Protein AF-A0AA41RRR8-F1 (afdb_monomer)

pLDDT: mean 90.65, std 12.41, range [48.31, 98.75]

Radius of gyration: 61.93 Å; Cα contacts (8 Å, |Δi|>4): 47; chains: 1; bounding box: 97×47×168 Å

Organism: Papaver nudicaule (NCBI:txid74823)

InterPro domains:
  IPR045177 Factor of DNA methylation 1-5/IDN2 [PTHR21596] (39-140)

Structure (mmCIF, N/CA/C/O backbone):
data_AF-A0AA41RRR8-F1
#
_entry.id   AF-A0AA41RRR8-F1
#
loop_
_atom_site.group_PDB
_atom_site.id
_atom_site.type_symbol
_atom_site.label_atom_id
_atom_site.label_alt_id
_atom_site.label_comp_id
_atom_site.label_asym_id
_atom_site.label_entity_id
_atom_site.label_seq_id
_atom_site.pdbx_PDB_ins_code
_atom_site.Cartn_x
_atom_site.Cartn_y
_atom_site.Cartn_z
_atom_site.occupancy
_atom_site.B_iso_or_equiv
_atom_site.auth_seq_id
_atom_site.auth_comp_id
_atom_site.auth_asym_id
_atom_site.auth_atom_id
_atom_site.pdbx_PDB_model_num
ATOM 1 N N . MET A 1 1 ? -32.111 -6.844 98.465 1.00 66.19 1 MET A N 1
ATOM 2 C CA . MET A 1 1 ? -31.564 -5.619 97.834 1.00 66.19 1 MET A CA 1
ATOM 3 C C . MET A 1 1 ? -31.043 -5.917 96.422 1.00 66.19 1 MET A C 1
ATOM 5 O O . MET A 1 1 ? -31.222 -5.082 95.552 1.00 66.19 1 MET A O 1
ATOM 9 N N . GLU A 1 2 ? -30.523 -7.124 96.169 1.00 78.19 2 GLU A N 1
ATOM 10 C CA . GLU A 1 2 ? -29.946 -7.574 94.884 1.00 78.19 2 GLU A CA 1
ATOM 11 C C . GLU A 1 2 ? -30.918 -7.593 93.687 1.00 78.19 2 GLU A C 1
ATOM 13 O O . GLU A 1 2 ? -30.614 -6.988 92.664 1.00 78.19 2 GLU A O 1
ATOM 18 N N . LEU A 1 3 ? -32.127 -8.157 93.831 1.00 88.62 3 LEU A N 1
ATOM 19 C CA . LEU A 1 3 ? -33.133 -8.220 92.746 1.00 88.62 3 LEU A CA 1
ATOM 20 C C . LEU A 1 3 ? -33.510 -6.847 92.160 1.00 88.62 3 LEU A C 1
ATOM 22 O O . LEU A 1 3 ? -33.864 -6.725 90.989 1.00 88.62 3 LEU A O 1
ATOM 26 N N . ARG A 1 4 ? -33.453 -5.791 92.983 1.00 88.50 4 ARG A N 1
ATOM 27 C CA . ARG A 1 4 ? -33.772 -4.427 92.543 1.00 88.50 4 ARG A CA 1
ATOM 28 C C . ARG A 1 4 ? -32.679 -3.865 91.632 1.00 88.50 4 ARG A C 1
ATOM 30 O O . ARG A 1 4 ? -32.995 -3.147 90.691 1.00 88.50 4 ARG A O 1
ATOM 37 N N . SER A 1 5 ? -31.422 -4.210 91.901 1.00 91.88 5 SER A N 1
ATOM 38 C CA . SER A 1 5 ? -30.272 -3.810 91.088 1.00 91.88 5 SER A CA 1
ATOM 39 C C . SER A 1 5 ? -30.239 -4.550 89.749 1.00 91.88 5 SER A C 1
ATOM 41 O O . SER A 1 5 ? -30.013 -3.918 88.722 1.00 91.88 5 SER A O 1
ATOM 43 N N . GLU A 1 6 ? -30.537 -5.854 89.738 1.00 94.56 6 GLU A N 1
ATOM 44 C CA . GLU A 1 6 ? -30.687 -6.639 88.500 1.00 94.56 6 GLU A CA 1
ATOM 45 C C . GLU A 1 6 ? -31.792 -6.089 87.595 1.00 94.56 6 GLU A C 1
ATOM 47 O O . GLU A 1 6 ? -31.600 -5.954 86.388 1.00 94.56 6 GLU A O 1
ATOM 52 N N . PHE A 1 7 ? -32.940 -5.714 88.168 1.00 94.38 7 PHE A N 1
ATOM 53 C CA . PHE A 1 7 ? -34.037 -5.136 87.394 1.00 94.38 7 PHE A CA 1
ATOM 54 C C . PHE A 1 7 ? -33.654 -3.805 86.726 1.00 94.38 7 PHE A C 1
ATOM 56 O O . PHE A 1 7 ? -33.967 -3.590 85.553 1.00 94.38 7 PHE A O 1
ATOM 63 N N . GLU A 1 8 ? -32.958 -2.913 87.439 1.00 94.31 8 GLU A N 1
ATOM 64 C CA . GLU A 1 8 ? -32.472 -1.657 86.850 1.00 94.31 8 GLU A CA 1
ATOM 65 C C . GLU A 1 8 ? -31.383 -1.898 85.794 1.00 94.31 8 GLU A C 1
ATOM 67 O O . GLU A 1 8 ? -31.385 -1.229 84.760 1.00 94.31 8 GLU A O 1
ATOM 72 N N . PHE A 1 9 ? -30.504 -2.886 85.993 1.00 95.62 9 PHE A N 1
ATOM 73 C CA . PHE A 1 9 ? -29.520 -3.290 84.985 1.00 95.62 9 PHE A CA 1
ATOM 74 C C . PHE A 1 9 ? -30.196 -3.773 83.693 1.00 95.62 9 PHE A C 1
ATOM 76 O O . PHE A 1 9 ? -29.917 -3.241 82.618 1.00 95.62 9 PHE A O 1
ATOM 83 N N . LEU A 1 10 ? -31.156 -4.698 83.795 1.00 95.62 10 LEU A N 1
ATOM 84 C CA . LEU A 1 10 ? -31.920 -5.210 82.648 1.00 95.62 10 LEU A CA 1
ATOM 85 C C . LEU A 1 10 ? -32.681 -4.098 81.914 1.00 95.62 10 LEU A C 1
ATOM 87 O O . LEU A 1 10 ? -32.829 -4.122 80.691 1.00 95.62 10 LEU A O 1
ATOM 91 N N . LYS A 1 11 ? -33.171 -3.094 82.645 1.00 96.06 11 LYS A N 1
ATOM 92 C CA . LYS A 1 11 ? -33.833 -1.928 82.055 1.00 96.06 11 LYS A CA 1
ATOM 93 C C . LYS A 1 11 ? -32.862 -1.079 81.230 1.00 96.06 11 LYS A C 1
ATOM 95 O O . LYS A 1 11 ? -33.241 -0.643 80.144 1.00 96.06 11 LYS A O 1
ATOM 100 N N . GLN A 1 12 ? -31.637 -0.867 81.712 1.00 96.38 12 GLN A N 1
ATOM 101 C CA . GLN A 1 12 ? -30.591 -0.166 80.958 1.00 96.38 12 GLN A CA 1
ATOM 102 C C . GLN A 1 12 ? -30.160 -0.958 79.722 1.00 96.38 12 GLN A C 1
ATOM 104 O O . GLN A 1 12 ? -30.107 -0.402 78.627 1.00 96.38 12 GLN A O 1
ATOM 109 N N . GLU A 1 13 ? -29.947 -2.267 79.863 1.00 96.94 13 GLU A N 1
ATOM 110 C CA . GLU A 1 13 ? -29.615 -3.152 78.742 1.00 96.94 13 GLU A CA 1
ATOM 111 C C . GLU A 1 13 ? -30.705 -3.125 77.661 1.00 96.94 13 GLU A C 1
ATOM 113 O O . GLU A 1 13 ? -30.415 -2.963 76.476 1.00 96.94 13 GLU A O 1
ATOM 118 N N . LYS A 1 14 ? -31.983 -3.177 78.057 1.00 96.75 14 LYS A N 1
ATOM 119 C CA . LYS A 1 14 ? -33.116 -3.056 77.130 1.00 96.75 14 LYS A CA 1
ATOM 120 C C . LYS A 1 14 ? -33.115 -1.727 76.369 1.00 96.75 14 LYS A C 1
ATOM 122 O O . LYS A 1 14 ? -33.456 -1.709 75.185 1.00 96.75 14 LYS A O 1
ATOM 127 N N . ILE A 1 15 ? -32.770 -0.620 77.031 1.00 97.12 15 ILE A N 1
ATOM 128 C CA . ILE A 1 15 ? -32.654 0.697 76.385 1.00 97.12 15 ILE A CA 1
ATOM 129 C C . ILE A 1 15 ? -31.506 0.679 75.368 1.00 97.12 15 ILE A C 1
ATOM 131 O O . ILE A 1 15 ? -31.713 1.090 74.225 1.00 97.12 15 ILE A O 1
ATOM 135 N N . GLN A 1 16 ? -30.344 0.142 75.748 1.00 97.38 16 GLN A N 1
ATOM 136 C CA . GLN A 1 16 ? -29.171 0.050 74.877 1.00 97.38 16 GLN A CA 1
ATOM 137 C C . GLN A 1 16 ? -29.447 -0.803 73.630 1.00 97.38 16 GLN A C 1
ATOM 139 O O . GLN A 1 16 ? -29.246 -0.338 72.509 1.00 97.38 16 GLN A O 1
ATOM 144 N N . LEU A 1 17 ? -30.015 -2.000 73.802 1.00 97.50 17 LEU A N 1
ATOM 145 C CA . LEU A 1 17 ? -30.427 -2.863 72.690 1.00 97.50 17 LEU A CA 1
ATOM 146 C C . LEU A 1 17 ? -31.444 -2.164 71.774 1.00 97.50 17 LEU A C 1
ATOM 148 O O . LEU A 1 17 ? -31.395 -2.307 70.552 1.00 97.50 17 LEU A O 1
ATOM 152 N N . GLY A 1 18 ? -32.355 -1.372 72.349 1.00 97.69 18 GLY A N 1
ATOM 153 C CA . GLY A 1 18 ? -33.287 -0.540 71.590 1.00 97.69 18 GLY A CA 1
ATOM 154 C C . GLY A 1 18 ? -32.577 0.474 70.686 1.00 97.69 18 GLY A C 1
ATOM 155 O O . GLY A 1 18 ? -32.943 0.610 69.516 1.00 97.69 18 GLY A O 1
ATOM 156 N N . MET A 1 19 ? -31.544 1.149 71.199 1.00 97.50 19 MET A N 1
ATOM 157 C CA . MET A 1 19 ? -30.721 2.089 70.427 1.00 97.50 19 MET A CA 1
ATOM 158 C C . MET A 1 19 ? -29.944 1.382 69.309 1.00 97.50 19 MET A C 1
ATOM 160 O O . MET A 1 19 ? -29.958 1.849 68.166 1.00 97.50 19 MET A O 1
ATOM 164 N N . ASP A 1 20 ? -29.343 0.228 69.602 1.00 98.25 20 ASP A N 1
ATOM 165 C CA . ASP A 1 20 ? -28.584 -0.558 68.623 1.00 98.25 20 ASP A CA 1
ATOM 166 C C . ASP A 1 20 ? -29.478 -1.036 67.469 1.00 98.25 20 ASP A C 1
ATOM 168 O O . ASP A 1 20 ? -29.100 -0.944 66.298 1.00 98.25 20 ASP A O 1
ATOM 172 N N . VAL A 1 21 ? -30.712 -1.463 67.765 1.00 98.19 21 VAL A N 1
ATOM 173 C CA . VAL A 1 21 ? -31.704 -1.843 66.743 1.00 98.19 21 VAL A CA 1
ATOM 174 C C . VAL A 1 21 ? -32.049 -0.666 65.826 1.00 98.19 21 VAL A C 1
ATOM 176 O O . VAL A 1 21 ? -32.185 -0.856 64.613 1.00 98.19 21 VAL A O 1
ATOM 179 N N . VAL A 1 22 ? -32.192 0.550 66.363 1.00 97.88 22 VAL A N 1
ATOM 180 C CA . VAL A 1 22 ? -32.444 1.749 65.543 1.00 97.88 22 VAL A CA 1
ATOM 181 C C . VAL A 1 22 ? -31.242 2.053 64.645 1.00 97.88 22 VAL A C 1
ATOM 183 O O . VAL A 1 22 ? -31.424 2.295 63.449 1.00 97.88 22 VAL A O 1
ATOM 186 N N . LEU A 1 23 ? -30.018 1.975 65.176 1.00 98.06 23 LEU A N 1
ATOM 187 C CA . LEU A 1 23 ? -28.795 2.197 64.400 1.00 98.06 23 LEU A CA 1
ATOM 188 C C . LEU A 1 23 ? -28.637 1.166 63.272 1.00 98.06 23 LEU A C 1
ATOM 190 O O . LEU A 1 23 ? -28.331 1.529 62.135 1.00 98.06 23 LEU A O 1
ATOM 194 N N . LEU A 1 24 ? -28.894 -0.113 63.559 1.00 98.12 24 LEU A N 1
ATOM 195 C CA . LEU A 1 24 ? -28.847 -1.188 62.566 1.00 98.12 24 LEU A CA 1
ATOM 196 C C . LEU A 1 24 ? -29.882 -0.992 61.455 1.00 98.12 24 LEU A C 1
ATOM 198 O O . LEU A 1 24 ? -29.570 -1.219 60.285 1.00 98.12 24 LEU A O 1
ATOM 202 N N . LYS A 1 25 ? -31.094 -0.526 61.782 1.00 98.00 25 LYS A N 1
ATOM 203 C CA . LYS A 1 25 ? -32.107 -0.186 60.770 1.00 98.00 25 LYS A CA 1
ATOM 204 C C . LYS A 1 25 ? -31.629 0.928 59.838 1.00 98.00 25 LYS A C 1
ATOM 206 O O . LYS A 1 25 ? -31.810 0.799 58.629 1.00 98.00 25 LYS A O 1
ATOM 211 N N . LYS A 1 26 ? -30.985 1.970 60.379 1.00 98.06 26 LYS A N 1
ATOM 212 C CA . LYS A 1 26 ? -30.415 3.069 59.584 1.00 98.06 26 LYS A CA 1
ATOM 213 C C . LYS A 1 26 ? -29.308 2.574 58.646 1.00 98.06 26 LYS A C 1
ATOM 215 O O . LYS A 1 26 ? -29.389 2.796 57.440 1.00 98.06 26 LYS A O 1
ATOM 220 N N . ARG A 1 27 ? -28.344 1.808 59.165 1.00 98.19 27 ARG A N 1
ATOM 221 C CA . ARG A 1 27 ? -27.272 1.210 58.345 1.00 98.19 27 ARG A CA 1
ATOM 222 C C . ARG A 1 27 ? -27.820 0.298 57.249 1.00 98.19 27 ARG A C 1
ATOM 224 O O . ARG A 1 27 ? -27.345 0.329 56.122 1.00 98.19 27 ARG A O 1
ATOM 231 N N . LYS A 1 28 ? -28.857 -0.490 57.553 1.00 98.12 28 LYS A N 1
ATOM 232 C CA . LYS A 1 28 ? -29.529 -1.341 56.562 1.00 98.12 28 LYS A CA 1
ATOM 233 C C . LYS A 1 28 ? -30.163 -0.522 55.433 1.00 98.12 28 LYS A C 1
ATOM 235 O O . LYS A 1 28 ? -30.129 -0.966 54.289 1.00 98.12 28 LYS A O 1
ATOM 240 N N . SER A 1 29 ? -30.757 0.636 55.736 1.00 97.88 29 SER A N 1
ATOM 241 C CA . SER A 1 29 ? -31.304 1.517 54.696 1.00 97.88 29 SER A CA 1
ATOM 242 C C . SER A 1 29 ? -30.220 2.174 53.844 1.00 97.88 29 SER A C 1
ATOM 244 O O . SER A 1 29 ? -30.388 2.221 52.633 1.00 97.88 29 SER A O 1
ATOM 246 N N . GLU A 1 30 ? -29.110 2.610 54.445 1.00 98.38 30 GLU A N 1
ATOM 247 C CA . GLU A 1 30 ? -27.962 3.179 53.719 1.00 98.38 30 GLU A CA 1
ATOM 248 C C . GLU A 1 30 ? -27.368 2.143 52.757 1.00 98.38 30 GLU A C 1
ATOM 250 O O . GLU A 1 30 ? -27.318 2.378 51.554 1.00 98.38 30 GLU A O 1
ATOM 255 N N . LEU A 1 31 ? -27.088 0.934 53.255 1.00 98.38 31 LEU A N 1
ATOM 256 C CA . LEU A 1 31 ? -26.545 -0.157 52.443 1.00 98.38 31 LEU A CA 1
ATOM 257 C C . LEU A 1 31 ? -27.468 -0.550 51.278 1.00 98.38 31 LEU A C 1
ATOM 259 O O . LEU A 1 31 ? -26.998 -0.940 50.213 1.00 98.38 31 LEU A O 1
ATOM 263 N N . LYS A 1 32 ? -28.791 -0.458 51.465 1.00 98.44 32 LYS A N 1
ATOM 26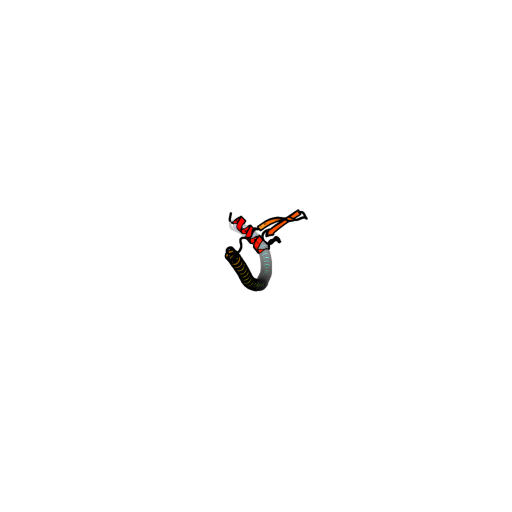4 C CA . LYS A 1 32 ? -29.757 -0.714 50.389 1.00 98.44 32 LYS A CA 1
ATOM 265 C C . LYS A 1 32 ? -29.642 0.329 49.273 1.00 98.44 32 LYS A C 1
ATOM 267 O O . LYS A 1 32 ? -29.756 -0.035 48.106 1.00 98.44 32 LYS A O 1
ATOM 272 N N . THR A 1 33 ? -29.439 1.596 49.625 1.00 98.38 33 THR A N 1
ATOM 273 C CA . THR A 1 33 ? -29.240 2.681 48.657 1.00 98.38 33 THR A CA 1
ATOM 274 C C . THR A 1 33 ? -27.920 2.510 47.914 1.00 98.38 33 THR A C 1
ATOM 276 O O . THR A 1 33 ? -27.914 2.566 46.687 1.00 98.38 33 THR A O 1
ATOM 279 N N . ASP A 1 34 ? -26.834 2.213 48.630 1.00 98.62 34 ASP A N 1
ATOM 280 C CA . ASP A 1 34 ? -25.517 1.979 48.026 1.00 98.62 34 ASP A CA 1
ATOM 281 C C . ASP A 1 34 ? -25.554 0.795 47.051 1.00 98.62 34 ASP A C 1
ATOM 283 O O . ASP A 1 34 ? -25.019 0.866 45.946 1.00 98.62 34 ASP A O 1
ATOM 287 N N . PHE A 1 35 ? -26.251 -0.285 47.421 1.00 98.56 35 PHE A N 1
ATOM 288 C CA . PHE A 1 35 ? -26.446 -1.436 46.542 1.00 98.56 35 PHE A CA 1
ATOM 289 C C . PHE A 1 35 ? -27.194 -1.068 45.254 1.00 98.56 35 PHE A C 1
ATOM 291 O O . PHE A 1 35 ? -26.827 -1.542 44.181 1.00 98.56 35 PHE A O 1
ATOM 298 N N . GLN A 1 36 ? -28.220 -0.216 45.343 1.00 98.56 36 GLN A N 1
ATOM 299 C CA . GLN A 1 36 ? -28.943 0.252 44.161 1.00 98.56 36 GLN A CA 1
ATOM 300 C C . GLN A 1 36 ? -28.038 1.091 43.252 1.00 98.56 36 GLN A C 1
ATOM 302 O O . GLN A 1 36 ? -28.014 0.857 42.049 1.00 98.56 36 GLN A O 1
ATOM 307 N N . PHE A 1 37 ? -27.246 2.002 43.825 1.00 98.56 37 PHE A N 1
ATOM 308 C CA . PHE A 1 37 ? -26.295 2.814 43.065 1.00 98.56 37 PHE A CA 1
ATOM 309 C C . PHE A 1 37 ? -25.268 1.949 42.323 1.00 98.56 37 PHE A C 1
ATOM 311 O O . PHE A 1 37 ? -25.058 2.126 41.126 1.00 98.56 37 PHE A O 1
ATOM 318 N N . LEU A 1 38 ? -24.682 0.959 43.004 1.00 98.62 38 LEU A N 1
ATOM 319 C CA . LEU A 1 38 ? -23.738 0.022 42.386 1.00 98.62 38 LEU A CA 1
ATOM 320 C C . LEU A 1 38 ? -24.386 -0.807 41.270 1.00 98.62 38 LEU A C 1
ATOM 322 O O . LEU A 1 38 ? -23.735 -1.138 40.280 1.00 98.62 38 LEU A O 1
ATOM 326 N N . GLN A 1 39 ? -25.665 -1.157 41.415 1.00 98.62 39 GLN A N 1
ATOM 327 C CA . GLN A 1 39 ? -26.402 -1.872 40.379 1.00 98.62 39 GLN A CA 1
ATOM 328 C C . GLN A 1 39 ? -26.626 -1.000 39.135 1.00 98.62 39 GLN A C 1
ATOM 330 O O . GLN A 1 39 ? -26.511 -1.505 38.016 1.00 98.62 39 GLN A O 1
ATOM 335 N N . ASP A 1 40 ? -26.903 0.290 39.320 1.00 98.50 40 ASP A N 1
ATOM 336 C CA . ASP A 1 40 ? -27.064 1.245 38.224 1.00 98.50 40 ASP A CA 1
ATOM 337 C C . ASP A 1 40 ? -25.719 1.506 37.521 1.00 98.50 40 ASP A C 1
ATOM 339 O O . ASP A 1 40 ? -25.637 1.438 36.294 1.00 98.50 40 ASP A O 1
ATOM 343 N N . GLU A 1 41 ? -24.637 1.698 38.282 1.00 98.69 41 GLU A N 1
ATOM 344 C CA . GLU A 1 41 ? -23.276 1.850 37.747 1.00 98.69 41 GLU A CA 1
ATOM 345 C C . GLU A 1 41 ? -22.842 0.618 36.942 1.00 98.69 41 GLU A C 1
ATOM 347 O O . GLU A 1 41 ? -22.345 0.741 35.821 1.00 98.69 41 GLU A O 1
ATOM 352 N N . LYS A 1 42 ? -23.114 -0.586 37.458 1.00 98.56 42 LYS A N 1
ATOM 353 C CA . LYS A 1 42 ? -22.865 -1.843 36.743 1.00 98.56 42 LYS A CA 1
ATOM 354 C C . LYS A 1 42 ? -23.596 -1.897 35.397 1.00 98.56 42 LYS A C 1
ATOM 356 O O . LYS A 1 42 ? -23.019 -2.367 34.417 1.00 98.56 42 LYS A O 1
ATOM 361 N N . ASN A 1 43 ? -24.849 -1.450 35.341 1.00 98.44 43 ASN A N 1
ATOM 362 C CA . ASN A 1 43 ? -25.640 -1.460 34.107 1.00 98.44 43 ASN A CA 1
ATOM 363 C C . ASN A 1 43 ? -25.116 -0.439 33.081 1.00 98.44 43 ASN A C 1
ATOM 365 O O . ASN A 1 43 ? -25.083 -0.731 31.883 1.00 98.44 43 ASN A O 1
ATOM 369 N N . ASN A 1 44 ? -24.662 0.729 33.543 1.00 98.62 44 ASN A N 1
ATOM 370 C CA . ASN A 1 44 ? -24.044 1.738 32.681 1.00 98.62 44 ASN A CA 1
ATOM 371 C C . ASN A 1 44 ? -22.733 1.220 32.079 1.00 98.62 44 ASN A C 1
ATOM 373 O O . ASN A 1 44 ? -22.585 1.217 30.862 1.00 98.62 44 ASN A O 1
ATOM 377 N N . LEU A 1 45 ? -21.843 0.664 32.909 1.00 98.69 45 LEU A N 1
ATOM 378 C CA . LEU A 1 45 ? -20.592 0.059 32.439 1.00 98.69 45 LEU A CA 1
ATOM 379 C C . LEU A 1 45 ? -20.839 -1.072 31.436 1.00 98.69 45 LEU A C 1
ATOM 381 O O . LEU A 1 45 ? -20.091 -1.229 30.474 1.00 98.69 45 LEU A O 1
ATOM 385 N N . HIS A 1 46 ? -21.894 -1.864 31.638 1.00 98.69 46 HIS A N 1
ATOM 386 C CA . HIS A 1 46 ? -22.272 -2.897 30.680 1.00 98.69 46 HIS A CA 1
ATOM 387 C C . HIS A 1 46 ? -22.668 -2.303 29.320 1.00 98.69 46 HIS A C 1
ATOM 389 O O . HIS A 1 46 ? -22.217 -2.796 28.288 1.00 98.69 46 HIS A O 1
ATOM 395 N N . SER A 1 47 ? -23.439 -1.213 29.324 1.00 98.56 47 SER A N 1
ATOM 396 C CA . SER A 1 47 ? -23.837 -0.498 28.104 1.00 98.56 47 SER A CA 1
ATOM 397 C C . SER A 1 47 ? -22.630 0.104 27.375 1.00 98.56 47 SER A C 1
ATOM 399 O O . SER A 1 47 ? -22.528 -0.010 26.153 1.00 98.56 47 SER A O 1
ATOM 401 N N . ASP A 1 48 ? -21.677 0.677 28.113 1.00 98.75 48 ASP A N 1
ATOM 402 C CA . ASP A 1 48 ? -20.439 1.220 27.543 1.00 98.75 48 ASP A CA 1
ATOM 403 C C . ASP A 1 48 ? -19.596 0.120 26.881 1.00 98.75 48 ASP A C 1
ATOM 405 O O . ASP A 1 48 ? -19.095 0.295 25.771 1.00 98.75 48 ASP A O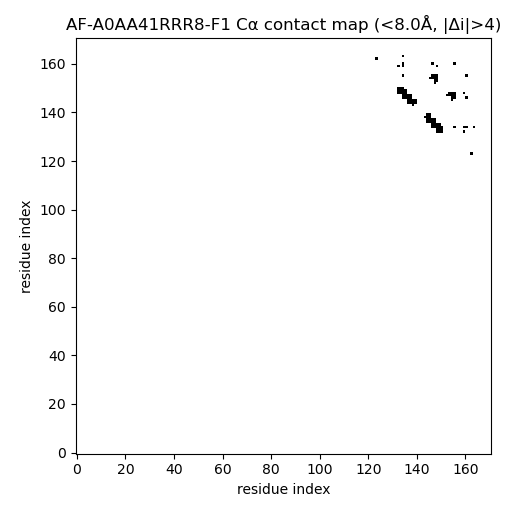 1
ATOM 409 N N . ILE A 1 49 ? -19.493 -1.055 27.514 1.00 98.75 49 ILE A N 1
ATOM 410 C CA . ILE A 1 49 ? -18.803 -2.220 26.940 1.00 98.75 49 ILE A CA 1
ATOM 411 C C . ILE A 1 49 ? -19.458 -2.657 25.623 1.00 98.75 49 ILE A C 1
ATOM 413 O O . ILE A 1 49 ? -18.754 -2.971 24.662 1.00 98.75 49 ILE A O 1
ATOM 417 N N . GLU A 1 50 ? -20.790 -2.679 25.544 1.00 98.69 50 GLU A N 1
ATOM 418 C CA . GLU A 1 50 ? -21.492 -3.008 24.299 1.00 98.69 50 GLU A CA 1
ATOM 419 C C . GLU A 1 50 ? -21.214 -1.993 23.183 1.00 98.69 50 GLU A C 1
ATOM 421 O O . GLU A 1 50 ? -21.025 -2.387 22.029 1.00 98.69 50 GLU A O 1
ATOM 426 N N . LEU A 1 51 ? -21.166 -0.698 23.510 1.00 98.62 51 LEU A N 1
ATOM 427 C CA . LEU A 1 51 ? -20.826 0.355 22.551 1.00 98.62 51 LEU A CA 1
ATOM 428 C C . LEU A 1 51 ? -19.388 0.212 22.047 1.00 98.62 51 LEU A C 1
ATOM 430 O O . LEU A 1 51 ? -19.171 0.220 20.834 1.00 98.62 51 LEU A O 1
ATOM 434 N N . PHE A 1 52 ? -18.428 0.000 22.949 1.00 98.62 52 PHE A N 1
ATOM 435 C CA . PHE A 1 52 ? -17.031 -0.202 22.568 1.00 98.62 52 PHE A CA 1
ATOM 436 C C . PHE A 1 52 ? -16.830 -1.450 21.711 1.00 98.62 52 PHE A C 1
ATOM 438 O O . PHE A 1 52 ? -16.032 -1.421 20.777 1.00 98.62 52 PHE A O 1
ATOM 445 N N . ASN A 1 53 ? -17.568 -2.533 21.968 1.00 98.56 53 ASN A N 1
ATOM 446 C CA . ASN A 1 53 ? -17.509 -3.718 21.113 1.00 98.56 53 ASN A CA 1
ATOM 447 C C . ASN A 1 53 ? -18.015 -3.421 19.693 1.00 98.56 53 ASN A C 1
ATOM 449 O O . ASN A 1 53 ? -17.357 -3.797 18.729 1.00 98.56 53 ASN A O 1
ATOM 453 N N . LYS A 1 54 ? -19.117 -2.673 19.545 1.00 98.50 54 LYS A N 1
ATOM 454 C CA . LYS A 1 54 ? -19.616 -2.263 18.219 1.00 98.50 54 LYS A CA 1
ATOM 455 C C . LYS A 1 54 ? -18.620 -1.374 17.473 1.00 98.50 54 LYS A C 1
ATOM 457 O O . LYS A 1 54 ? -18.444 -1.526 16.267 1.00 98.50 54 LYS A O 1
ATOM 462 N N . GLU A 1 55 ? -17.977 -0.441 18.174 1.00 98.62 55 GLU A N 1
ATOM 463 C CA . GLU A 1 55 ? -16.947 0.418 17.581 1.00 98.62 55 GLU A CA 1
ATOM 464 C C . GLU A 1 55 ? -15.719 -0.393 17.156 1.00 98.62 55 GLU A C 1
ATOM 466 O O . GLU A 1 55 ? -15.220 -0.220 16.045 1.00 98.62 55 GLU A O 1
ATOM 471 N N . LYS A 1 56 ? -15.278 -1.335 17.996 1.00 98.56 56 LYS A N 1
ATOM 472 C CA . LYS A 1 56 ? -14.190 -2.261 17.680 1.00 98.56 56 LYS A CA 1
ATOM 473 C C . LYS A 1 56 ? -14.486 -3.078 16.420 1.00 98.56 56 LYS A C 1
ATOM 475 O O . LYS A 1 56 ? -13.622 -3.160 15.551 1.00 98.56 56 LYS A O 1
ATOM 480 N N . ASP A 1 57 ? -15.686 -3.642 16.300 1.00 98.56 57 ASP A N 1
ATOM 481 C CA . ASP A 1 57 ? -16.082 -4.446 15.136 1.00 98.56 57 ASP A CA 1
ATOM 482 C C . ASP A 1 57 ? -16.114 -3.604 13.850 1.00 98.56 57 ASP A C 1
ATOM 484 O O . ASP A 1 57 ? -15.678 -4.050 12.782 1.00 98.56 57 ASP A O 1
ATOM 488 N N . LYS A 1 58 ? -16.568 -2.347 13.952 1.00 98.62 58 LYS A N 1
ATOM 489 C CA . LYS A 1 58 ? -16.533 -1.396 12.836 1.00 98.62 58 LYS A CA 1
ATOM 490 C C . LYS A 1 58 ? -15.098 -1.083 12.413 1.00 98.62 58 LYS A C 1
ATOM 492 O O . LYS A 1 58 ? -14.781 -1.195 11.235 1.00 98.62 58 LYS A O 1
ATOM 497 N N . LEU A 1 59 ? -14.225 -0.747 13.365 1.00 98.69 59 LEU A N 1
ATOM 498 C CA . LEU A 1 59 ? -12.814 -0.469 13.082 1.00 98.69 59 LEU A CA 1
ATOM 499 C C . LEU A 1 59 ? -12.110 -1.678 12.462 1.00 98.69 59 LEU A C 1
ATOM 501 O O . LEU A 1 59 ? -11.283 -1.515 11.570 1.00 98.69 59 LEU A O 1
ATOM 505 N N . GLN A 1 60 ? -12.443 -2.889 12.907 1.00 98.62 60 GLN A N 1
ATOM 506 C CA . GLN A 1 60 ? -11.907 -4.107 12.312 1.00 98.62 60 GLN A CA 1
ATOM 507 C C . GLN A 1 60 ? -12.339 -4.253 10.845 1.00 98.62 60 GLN A C 1
ATOM 509 O O . GLN A 1 60 ? -11.496 -4.526 9.992 1.00 98.62 60 GLN A O 1
ATOM 514 N N . SER A 1 61 ? -13.611 -3.983 10.543 1.00 98.50 61 SER A N 1
ATOM 515 C CA . SER A 1 61 ? -14.129 -3.995 9.167 1.00 98.50 61 SER A CA 1
ATOM 516 C C . SER A 1 61 ? -13.452 -2.933 8.287 1.00 98.50 61 SER A C 1
ATOM 518 O O . SER A 1 61 ? -13.054 -3.222 7.160 1.00 98.50 61 SER A O 1
ATOM 520 N N . ASP A 1 62 ? -13.257 -1.719 8.814 1.00 98.75 62 ASP A N 1
ATOM 521 C CA . ASP A 1 62 ? -12.578 -0.628 8.103 1.00 98.75 62 ASP A CA 1
ATOM 522 C C . ASP A 1 62 ? -11.112 -0.993 7.782 1.00 98.75 62 ASP A C 1
ATOM 524 O O . ASP A 1 62 ? -10.616 -0.712 6.690 1.00 98.75 62 ASP A O 1
ATOM 528 N N . ILE A 1 63 ? -10.415 -1.666 8.707 1.00 98.69 63 ILE A N 1
ATOM 529 C CA . ILE A 1 63 ? -9.043 -2.157 8.495 1.00 98.69 63 ILE A CA 1
ATOM 530 C C . ILE A 1 63 ? -8.996 -3.225 7.395 1.00 98.69 63 ILE A C 1
ATOM 532 O O . ILE A 1 63 ? -8.082 -3.210 6.567 1.00 98.69 63 ILE A O 1
ATOM 536 N N . GLU A 1 64 ? -9.943 -4.163 7.385 1.00 98.56 64 GLU A N 1
ATOM 537 C CA . GLU A 1 64 ? -10.030 -5.204 6.355 1.00 98.56 64 GLU A CA 1
ATOM 538 C C . GLU A 1 64 ? -10.248 -4.589 4.966 1.00 98.56 64 GLU A C 1
ATOM 540 O O . GLU A 1 64 ? -9.499 -4.903 4.038 1.00 98.56 64 GLU A O 1
ATOM 545 N N . PHE A 1 65 ? -11.171 -3.630 4.854 1.00 98.56 65 PHE A N 1
ATOM 546 C CA . PHE A 1 65 ? -11.434 -2.897 3.615 1.00 98.56 65 PHE A CA 1
ATOM 547 C C . PHE A 1 65 ? -10.197 -2.141 3.103 1.00 98.56 65 PHE A C 1
ATOM 549 O O . PHE A 1 65 ? -9.805 -2.288 1.945 1.00 98.56 65 PHE A O 1
ATOM 556 N N . LEU A 1 66 ? -9.523 -1.378 3.971 1.00 98.62 66 LEU A N 1
ATOM 557 C CA . LEU A 1 66 ? -8.316 -0.632 3.593 1.00 98.62 66 LEU A CA 1
ATOM 558 C C . LEU A 1 66 ? -7.171 -1.552 3.150 1.00 98.62 66 LEU A C 1
ATOM 560 O O . LEU A 1 66 ? -6.375 -1.188 2.281 1.00 98.62 66 LEU A O 1
ATOM 564 N N . ASN A 1 67 ? -7.060 -2.744 3.739 1.00 98.50 67 ASN A N 1
ATOM 565 C CA . ASN A 1 67 ? -6.068 -3.726 3.312 1.00 98.50 67 ASN A CA 1
ATOM 566 C C . ASN A 1 67 ? -6.369 -4.274 1.913 1.00 98.50 67 ASN A C 1
ATOM 568 O O . ASN A 1 67 ? -5.432 -4.486 1.138 1.00 98.50 67 ASN A O 1
ATOM 572 N N . GLU A 1 68 ? -7.642 -4.479 1.577 1.00 98.56 68 GLU A N 1
ATOM 573 C CA . GLU A 1 68 ? -8.059 -4.908 0.243 1.00 98.56 68 GLU A CA 1
ATOM 574 C C . GLU A 1 68 ? -7.783 -3.826 -0.810 1.00 98.56 68 GLU A C 1
ATOM 576 O O . GLU A 1 68 ? -7.120 -4.111 -1.811 1.00 98.56 68 GLU A O 1
ATOM 581 N N . GLU A 1 69 ? -8.166 -2.575 -0.535 1.00 98.56 69 GLU A N 1
ATOM 582 C CA . GLU A 1 69 ? -7.902 -1.427 -1.414 1.00 98.56 69 GLU A CA 1
ATOM 583 C C . GLU A 1 69 ? -6.395 -1.234 -1.639 1.00 98.56 69 GLU A C 1
ATOM 585 O O . GLU A 1 69 ? -5.920 -1.098 -2.770 1.00 98.56 69 GLU A O 1
ATOM 590 N N . LYS A 1 70 ? -5.599 -1.316 -0.566 1.00 98.56 70 LYS A N 1
ATOM 591 C CA . LYS A 1 70 ? -4.136 -1.256 -0.654 1.00 98.56 70 LYS A CA 1
ATOM 592 C C . LYS A 1 70 ? -3.571 -2.387 -1.513 1.00 98.56 70 LYS A C 1
ATOM 594 O O . LYS A 1 70 ? -2.647 -2.154 -2.295 1.00 98.56 70 LYS A O 1
ATOM 599 N N . ALA A 1 71 ? -4.076 -3.611 -1.363 1.00 98.50 71 ALA A N 1
ATOM 600 C CA . ALA A 1 71 ? -3.618 -4.749 -2.151 1.00 98.50 71 ALA A CA 1
ATOM 601 C C . ALA A 1 71 ? -3.960 -4.577 -3.637 1.00 98.50 71 ALA A C 1
ATOM 603 O O . ALA A 1 71 ? -3.132 -4.889 -4.492 1.00 98.50 71 ALA A O 1
ATOM 604 N N . GLU A 1 72 ? -5.146 -4.056 -3.952 1.00 98.50 72 GLU A N 1
ATOM 605 C CA . GLU A 1 72 ? -5.553 -3.751 -5.322 1.00 98.50 72 GLU A CA 1
ATOM 606 C C . GLU A 1 72 ? -4.693 -2.654 -5.948 1.00 98.50 72 GLU A C 1
ATOM 608 O O . GLU A 1 72 ? -4.155 -2.849 -7.040 1.00 98.50 72 GLU A O 1
ATOM 613 N N . PHE A 1 73 ? -4.463 -1.561 -5.222 1.00 98.56 73 PHE A N 1
ATOM 614 C CA . PHE A 1 73 ? -3.581 -0.488 -5.665 1.00 98.56 73 PHE A CA 1
ATOM 615 C C . PHE A 1 73 ? -2.164 -1.000 -5.964 1.00 98.56 73 PHE A C 1
ATOM 617 O O . PHE A 1 73 ? -1.613 -0.724 -7.030 1.00 98.56 73 PHE A O 1
ATOM 624 N N . ILE A 1 74 ? -1.584 -1.806 -5.063 1.00 98.56 74 ILE A N 1
ATOM 625 C CA . ILE A 1 74 ? -0.256 -2.403 -5.267 1.00 98.56 74 ILE A CA 1
ATOM 626 C C . ILE A 1 74 ? -0.240 -3.293 -6.514 1.00 98.56 74 ILE A C 1
ATOM 628 O O . ILE A 1 74 ? 0.711 -3.214 -7.294 1.00 98.56 74 ILE A O 1
ATOM 632 N N . ARG A 1 75 ? -1.271 -4.125 -6.728 1.00 98.50 75 ARG A N 1
ATOM 633 C CA . ARG A 1 75 ? -1.382 -4.960 -7.936 1.00 98.50 75 ARG A CA 1
ATOM 634 C C . ARG A 1 75 ? -1.423 -4.108 -9.203 1.00 98.50 75 ARG A C 1
ATOM 636 O O . ARG A 1 75 ? -0.664 -4.399 -10.124 1.00 98.50 75 ARG A O 1
ATOM 643 N N . SER A 1 76 ? -2.247 -3.058 -9.226 1.00 98.44 76 SER A N 1
ATOM 644 C CA . SER A 1 76 ? -2.367 -2.149 -10.373 1.00 98.44 76 SER A CA 1
ATOM 645 C C . SER A 1 76 ? -1.029 -1.492 -10.699 1.00 98.44 76 SER A C 1
ATOM 647 O O . SER A 1 76 ? -0.518 -1.655 -11.801 1.00 98.44 76 SER A O 1
ATOM 649 N N . VAL A 1 77 ? -0.402 -0.837 -9.717 1.00 98.44 77 VAL A N 1
ATOM 650 C CA . VAL A 1 77 ? 0.874 -0.135 -9.928 1.00 98.44 77 VAL A CA 1
ATOM 651 C C . VAL A 1 77 ? 1.978 -1.100 -10.352 1.00 98.44 77 VAL A C 1
ATOM 653 O O . VAL A 1 77 ? 2.790 -0.772 -11.212 1.00 98.44 77 VAL A O 1
ATOM 656 N N . THR A 1 78 ? 2.011 -2.305 -9.780 1.00 98.38 78 THR A N 1
ATOM 657 C CA . THR A 1 78 ? 2.997 -3.323 -10.165 1.00 98.38 78 THR A CA 1
ATOM 658 C C . THR A 1 78 ? 2.796 -3.761 -11.617 1.00 98.38 78 THR A C 1
ATOM 660 O O . THR A 1 78 ? 3.781 -3.922 -12.335 1.00 98.38 78 THR A O 1
ATOM 663 N N . SER A 1 79 ? 1.547 -3.922 -12.064 1.00 98.12 79 SER A N 1
ATOM 664 C CA . SER A 1 79 ? 1.227 -4.247 -13.458 1.00 98.12 79 SER A CA 1
ATOM 665 C C . SER A 1 79 ? 1.700 -3.148 -14.410 1.00 98.12 79 SER A C 1
ATOM 667 O O . SER A 1 79 ? 2.475 -3.434 -15.320 1.00 98.12 79 SER A O 1
ATOM 669 N N . ASP A 1 80 ? 1.321 -1.894 -14.146 1.00 98.25 80 ASP A N 1
ATOM 670 C CA . ASP A 1 80 ? 1.668 -0.744 -14.993 1.00 98.25 80 ASP A CA 1
ATOM 671 C C . ASP A 1 80 ? 3.188 -0.563 -15.106 1.00 98.25 80 ASP A C 1
ATOM 673 O O . ASP A 1 80 ? 3.749 -0.333 -16.181 1.00 98.25 80 ASP A O 1
ATOM 677 N N . VAL A 1 81 ? 3.885 -0.696 -13.974 1.00 98.25 81 VAL A N 1
ATOM 678 C CA . VAL A 1 81 ? 5.341 -0.581 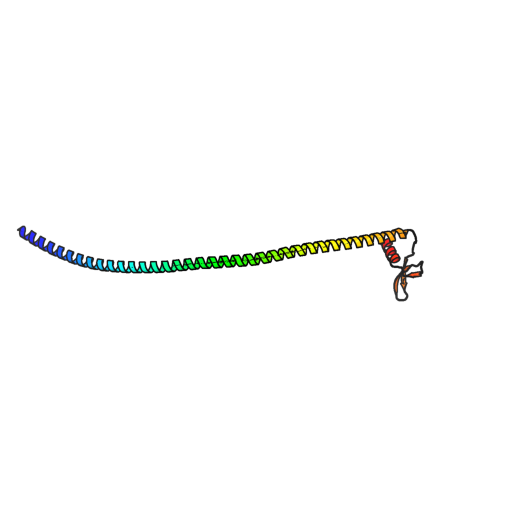-13.917 1.00 98.25 81 VAL A CA 1
ATOM 679 C C . VAL A 1 81 ? 6.001 -1.708 -14.709 1.00 98.25 81 VAL A C 1
ATOM 681 O O . VAL A 1 81 ? 6.894 -1.424 -15.510 1.00 98.25 81 VAL A O 1
ATOM 684 N N . ASN A 1 82 ? 5.557 -2.956 -14.544 1.00 98.31 82 ASN A N 1
ATOM 685 C CA . ASN A 1 82 ? 6.109 -4.102 -15.267 1.00 98.31 82 ASN A CA 1
ATOM 686 C C . ASN A 1 82 ? 5.900 -3.994 -16.781 1.00 98.31 82 ASN A C 1
ATOM 688 O O . ASN A 1 82 ? 6.833 -4.257 -17.537 1.00 98.31 82 ASN A O 1
ATOM 692 N N . GLU A 1 83 ? 4.719 -3.562 -17.225 1.00 98.06 83 GLU A N 1
ATOM 693 C CA . GLU A 1 83 ? 4.442 -3.330 -18.645 1.00 98.06 83 GLU A CA 1
ATOM 694 C C . GLU A 1 83 ? 5.359 -2.234 -19.210 1.00 98.06 83 GLU A C 1
ATOM 696 O O . GLU A 1 83 ? 6.012 -2.423 -20.238 1.00 98.06 83 GLU A O 1
ATOM 701 N N . SER A 1 84 ? 5.530 -1.127 -18.478 1.00 97.88 84 SER A N 1
ATOM 702 C CA . SER A 1 84 ? 6.447 -0.059 -18.890 1.00 97.88 84 SER A CA 1
ATOM 703 C C . SER A 1 84 ? 7.913 -0.511 -18.957 1.00 97.88 84 SER A C 1
ATOM 705 O O . SER A 1 84 ? 8.665 -0.054 -19.822 1.00 97.88 84 SER A O 1
ATOM 707 N N . PHE A 1 85 ? 8.337 -1.402 -18.052 1.00 98.38 85 PHE A N 1
ATOM 708 C CA . PHE A 1 85 ? 9.683 -1.969 -18.062 1.00 98.38 85 PHE A CA 1
ATOM 709 C C . PHE A 1 85 ? 9.887 -2.883 -19.263 1.00 98.38 85 PHE A C 1
ATOM 711 O O . PHE A 1 85 ? 10.911 -2.754 -19.931 1.00 98.38 85 PHE A O 1
ATOM 718 N N . TYR A 1 86 ? 8.909 -3.737 -19.565 1.00 98.06 86 TYR A N 1
ATOM 719 C CA . TYR A 1 86 ? 8.952 -4.629 -20.718 1.00 98.06 86 TYR A CA 1
ATOM 720 C C . TYR A 1 86 ? 9.119 -3.851 -22.032 1.00 98.06 86 TYR A C 1
ATOM 722 O O . TYR A 1 86 ? 10.028 -4.136 -22.814 1.00 98.06 86 TYR A O 1
ATOM 730 N N . GLU A 1 87 ? 8.319 -2.801 -22.241 1.00 97.69 87 GLU A N 1
ATOM 731 C CA . GLU A 1 87 ? 8.421 -1.969 -23.447 1.00 97.69 87 GLU A CA 1
ATOM 732 C C . GLU A 1 87 ? 9.766 -1.232 -23.540 1.00 97.69 87 GLU A C 1
ATOM 734 O O . GLU A 1 87 ? 10.383 -1.163 -24.608 1.00 97.69 87 GLU A O 1
ATOM 739 N N . ARG A 1 88 ? 10.284 -0.724 -22.414 1.00 98.19 88 ARG A N 1
ATOM 740 C CA . ARG A 1 88 ? 11.617 -0.097 -22.372 1.00 98.19 88 ARG A CA 1
ATOM 741 C C . ARG A 1 88 ? 12.729 -1.096 -22.678 1.00 98.19 88 ARG A C 1
ATOM 743 O O . ARG A 1 88 ? 13.666 -0.752 -23.393 1.00 98.19 88 ARG A O 1
ATOM 750 N N . GLU A 1 89 ?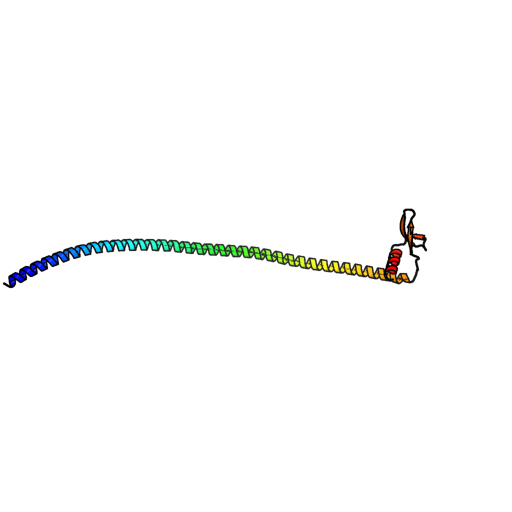 12.647 -2.312 -22.152 1.00 98.44 89 GLU A N 1
ATOM 751 C CA . GLU A 1 89 ? 13.641 -3.361 -22.385 1.00 98.44 89 GLU A CA 1
ATOM 752 C C . GLU A 1 89 ? 13.673 -3.792 -23.858 1.00 98.44 89 GLU A C 1
ATOM 754 O O . GLU A 1 89 ? 14.749 -3.914 -24.459 1.00 98.44 89 GLU A O 1
ATOM 759 N N . LYS A 1 90 ? 12.497 -3.919 -24.479 1.00 98.12 90 LYS A N 1
ATOM 760 C CA . LYS A 1 90 ? 12.370 -4.157 -25.918 1.00 98.12 90 LYS A CA 1
ATOM 761 C C . LYS A 1 90 ? 13.017 -3.033 -26.734 1.00 98.12 90 LYS A C 1
ATOM 763 O O . LYS A 1 90 ? 13.868 -3.306 -27.580 1.00 98.12 90 LYS A O 1
ATOM 768 N N . MET A 1 91 ? 12.698 -1.775 -26.426 1.00 98.25 91 MET A N 1
ATOM 769 C CA . MET A 1 91 ? 13.285 -0.612 -27.103 1.00 98.25 91 MET A CA 1
ATOM 770 C C . MET A 1 91 ? 14.815 -0.560 -26.953 1.00 98.25 91 MET A C 1
ATOM 772 O O . MET A 1 91 ? 15.526 -0.233 -27.903 1.00 98.25 91 MET A O 1
ATOM 776 N N . ILE A 1 92 ? 15.351 -0.908 -25.778 1.00 98.31 92 ILE A N 1
ATOM 777 C CA . ILE A 1 92 ? 16.803 -0.967 -25.545 1.00 98.31 92 ILE A CA 1
ATOM 778 C C . ILE A 1 92 ? 17.457 -2.017 -26.448 1.00 98.31 92 ILE A C 1
ATOM 780 O O . ILE A 1 92 ? 18.528 -1.758 -27.005 1.00 98.31 92 ILE A O 1
ATOM 784 N N . THR A 1 93 ? 16.823 -3.179 -26.616 1.00 98.12 93 THR A N 1
ATOM 785 C CA . THR A 1 93 ? 17.295 -4.229 -27.531 1.00 98.12 93 THR A CA 1
ATOM 786 C C . THR A 1 93 ? 17.359 -3.723 -28.972 1.00 98.12 93 THR A C 1
ATOM 788 O O . THR A 1 93 ? 18.411 -3.820 -29.602 1.00 98.12 93 THR A O 1
ATOM 791 N N . GLU A 1 94 ? 16.292 -3.091 -29.461 1.00 98.19 94 GLU A N 1
ATOM 792 C CA . GLU A 1 94 ? 16.232 -2.534 -30.821 1.00 98.19 94 GLU A CA 1
ATOM 793 C C . GLU A 1 94 ? 17.309 -1.455 -31.052 1.00 98.19 94 GLU A C 1
ATOM 795 O O . GLU A 1 94 ? 18.024 -1.467 -32.058 1.00 98.19 94 GLU A O 1
ATOM 800 N N . ILE A 1 95 ? 17.501 -0.546 -30.088 1.00 98.19 95 ILE A N 1
ATOM 801 C CA . ILE A 1 95 ? 18.556 0.480 -30.148 1.00 98.19 95 ILE A CA 1
ATOM 802 C C . ILE A 1 95 ? 19.946 -0.164 -30.182 1.00 98.19 95 ILE A C 1
ATOM 804 O O . ILE A 1 95 ? 20.836 0.298 -30.902 1.00 98.19 95 ILE A O 1
ATOM 808 N N . LYS A 1 96 ? 20.160 -1.234 -29.412 1.00 98.38 96 LYS A N 1
ATOM 809 C CA . LYS A 1 96 ? 21.442 -1.944 -29.367 1.00 98.38 96 LYS A CA 1
ATOM 810 C C . LYS A 1 96 ? 21.782 -2.570 -30.720 1.00 98.38 96 LYS A C 1
ATOM 812 O O . LYS A 1 96 ? 22.919 -2.431 -31.171 1.00 98.38 96 LYS A O 1
ATOM 817 N N . GLU A 1 97 ? 20.815 -3.202 -31.379 1.00 98.19 97 GLU A N 1
ATOM 818 C CA . GLU A 1 97 ? 20.976 -3.776 -32.723 1.00 98.19 97 GLU A CA 1
ATOM 819 C C . GLU A 1 97 ? 21.241 -2.695 -33.781 1.00 98.19 97 GLU A C 1
ATOM 821 O O . GLU A 1 97 ? 22.142 -2.822 -34.622 1.00 98.19 97 GLU A O 1
ATOM 826 N N . MET A 1 98 ? 20.513 -1.579 -33.704 1.00 98.06 98 MET A N 1
ATOM 827 C CA . MET A 1 98 ? 20.723 -0.435 -34.589 1.00 98.06 98 MET A CA 1
ATOM 828 C C . MET A 1 98 ? 22.135 0.143 -34.437 1.00 98.06 98 MET A C 1
ATOM 830 O O . MET A 1 98 ? 22.829 0.357 -35.433 1.00 98.06 98 MET A O 1
ATOM 834 N N . ASN A 1 99 ? 22.600 0.331 -33.199 1.00 98.31 99 ASN A N 1
ATOM 835 C CA . ASN A 1 99 ? 23.948 0.821 -32.917 1.00 98.31 99 ASN A CA 1
ATOM 836 C C . ASN A 1 99 ? 25.030 -0.133 -33.437 1.00 98.31 99 ASN A C 1
ATOM 838 O O . ASN A 1 99 ? 26.009 0.324 -34.022 1.00 98.31 99 ASN A O 1
ATOM 842 N N . GLN A 1 100 ? 24.855 -1.449 -33.287 1.00 98.25 100 GLN A N 1
ATOM 843 C CA . GLN A 1 100 ? 25.782 -2.430 -33.866 1.00 98.25 100 GLN A CA 1
ATOM 844 C C . GLN A 1 100 ? 25.872 -2.292 -35.391 1.00 98.25 100 GLN A C 1
ATOM 846 O O . GLN A 1 100 ? 26.969 -2.313 -35.951 1.00 98.25 100 GLN A O 1
ATOM 851 N N . THR A 1 101 ? 24.732 -2.091 -36.053 1.00 97.75 101 THR A N 1
ATOM 852 C CA . THR A 1 101 ? 24.669 -1.884 -37.505 1.00 97.75 101 THR A CA 1
ATOM 853 C C . THR A 1 101 ? 25.378 -0.598 -37.928 1.00 97.75 101 THR A C 1
ATOM 855 O O . THR A 1 101 ? 26.119 -0.597 -38.912 1.00 97.75 101 THR A O 1
ATOM 858 N N . LEU A 1 102 ? 25.182 0.500 -37.192 1.00 98.06 102 LEU A N 1
ATOM 859 C CA . LEU A 1 102 ? 25.862 1.770 -37.460 1.00 98.06 102 LEU A CA 1
ATOM 860 C C . LEU A 1 102 ? 27.378 1.635 -37.306 1.00 98.06 102 LEU A C 1
ATOM 862 O O . LEU A 1 102 ? 28.110 2.008 -38.218 1.00 98.06 102 LEU A O 1
ATOM 866 N N . VAL A 1 103 ? 27.842 1.009 -36.223 1.00 98.12 103 VAL A N 1
ATOM 867 C CA . VAL A 1 103 ? 29.273 0.749 -36.000 1.00 98.12 103 VAL A CA 1
ATOM 868 C C . VAL A 1 103 ? 29.865 -0.106 -37.124 1.00 98.12 103 VAL A C 1
ATOM 870 O O . VAL A 1 103 ? 30.975 0.161 -37.581 1.00 98.12 103 VAL A O 1
ATOM 873 N N . ALA A 1 104 ? 29.143 -1.122 -37.606 1.00 97.88 104 ALA A N 1
ATOM 874 C CA . ALA A 1 104 ? 29.595 -1.936 -38.734 1.00 97.88 104 ALA A CA 1
ATOM 875 C C . ALA A 1 104 ? 29.720 -1.113 -40.029 1.00 97.88 104 ALA A C 1
ATOM 877 O O . ALA A 1 104 ? 30.721 -1.235 -40.735 1.00 97.88 104 ALA A O 1
ATOM 878 N N . LYS A 1 105 ? 28.750 -0.234 -40.317 1.00 98.00 105 LYS A N 1
ATOM 879 C CA . LYS A 1 105 ? 28.806 0.677 -41.474 1.00 98.00 105 LYS A CA 1
ATOM 880 C C . LYS A 1 105 ? 29.966 1.668 -41.379 1.00 98.00 105 LYS A C 1
ATOM 882 O O . LYS A 1 105 ? 30.657 1.887 -42.367 1.00 98.00 105 LYS A O 1
ATOM 887 N N . GLU A 1 106 ? 30.205 2.251 -40.207 1.00 97.31 106 GLU A N 1
ATOM 888 C CA . GLU A 1 106 ? 31.335 3.164 -39.992 1.00 97.31 106 GLU A CA 1
ATOM 889 C C . GLU A 1 106 ? 32.684 2.474 -40.223 1.00 97.31 106 GLU A C 1
ATOM 891 O O . GLU A 1 106 ? 33.571 3.047 -40.861 1.00 97.31 106 GLU A O 1
ATOM 896 N N . ARG A 1 107 ? 32.833 1.227 -39.754 1.00 97.56 107 ARG A N 1
ATOM 897 C CA . ARG A 1 107 ? 34.030 0.413 -40.019 1.00 97.56 107 ARG A CA 1
ATOM 898 C C . ARG A 1 107 ? 34.219 0.172 -41.509 1.00 97.56 107 ARG A C 1
ATOM 900 O O . ARG A 1 107 ? 35.302 0.445 -42.014 1.00 97.56 107 ARG A O 1
ATOM 907 N N . PHE A 1 108 ? 33.157 -0.228 -42.204 1.00 97.81 108 PHE A N 1
ATOM 908 C CA . PHE A 1 108 ? 33.182 -0.449 -43.648 1.00 97.81 108 PHE A CA 1
ATOM 909 C C . PHE A 1 108 ? 33.650 0.797 -44.416 1.00 97.81 108 PHE A C 1
ATOM 911 O O . PHE A 1 108 ? 34.611 0.726 -45.175 1.00 97.81 108 PHE A O 1
ATOM 918 N N . TYR A 1 109 ? 33.063 1.970 -44.150 1.00 97.19 109 TYR A N 1
ATOM 919 C CA . TYR A 1 109 ? 33.494 3.211 -44.807 1.00 97.19 109 TYR A CA 1
ATOM 920 C C . TYR A 1 109 ? 34.937 3.603 -44.471 1.00 97.19 109 TYR A C 1
ATOM 922 O O . TYR A 1 109 ? 35.635 4.195 -45.295 1.00 97.19 109 TYR A O 1
ATOM 930 N N . THR A 1 110 ? 35.396 3.291 -43.258 1.00 97.19 110 THR A N 1
ATOM 931 C CA . THR A 1 110 ? 36.780 3.550 -42.849 1.00 97.19 110 THR A CA 1
ATOM 932 C C . THR A 1 110 ? 37.756 2.646 -43.606 1.00 97.19 110 THR A C 1
ATOM 934 O O . THR A 1 110 ? 38.802 3.123 -44.048 1.00 97.19 110 THR A O 1
ATOM 937 N N . GLU A 1 111 ? 37.401 1.374 -43.795 1.00 97.06 111 GLU A N 1
ATOM 938 C CA . GLU A 1 1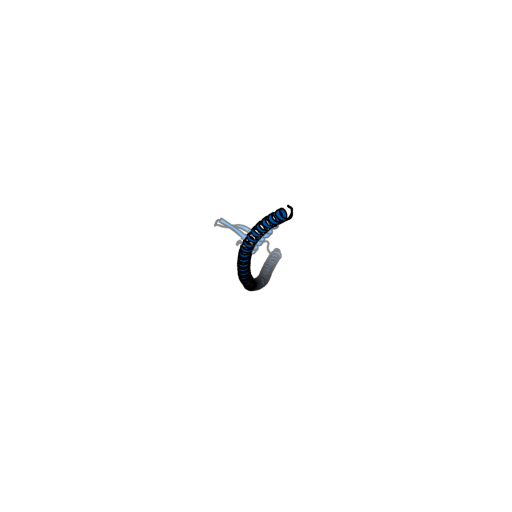11 ? 38.164 0.397 -44.577 1.00 97.06 111 GLU A CA 1
ATOM 939 C C . GLU A 1 111 ? 38.215 0.788 -46.060 1.00 97.06 111 GLU A C 1
ATOM 941 O O . GLU A 1 111 ? 39.313 0.943 -46.591 1.00 97.06 111 GLU A O 1
ATOM 946 N N . GLU A 1 112 ? 37.074 1.086 -46.695 1.00 96.69 112 GLU A N 1
ATOM 947 C CA . GLU A 1 112 ? 37.026 1.556 -48.092 1.00 96.69 112 GLU A CA 1
ATOM 948 C C . GLU A 1 112 ? 37.882 2.817 -48.302 1.00 96.69 112 GLU A C 1
ATOM 950 O O . GLU A 1 112 ? 38.644 2.931 -49.267 1.00 96.69 112 GLU A O 1
ATOM 955 N N . LEU A 1 113 ? 37.805 3.778 -47.372 1.00 96.50 113 LEU A N 1
ATOM 956 C CA . LEU A 1 113 ? 38.618 4.990 -47.431 1.00 96.50 113 LEU A CA 1
ATOM 957 C C . LEU A 1 113 ? 40.113 4.677 -47.281 1.00 96.50 113 LEU A C 1
ATOM 959 O O . LE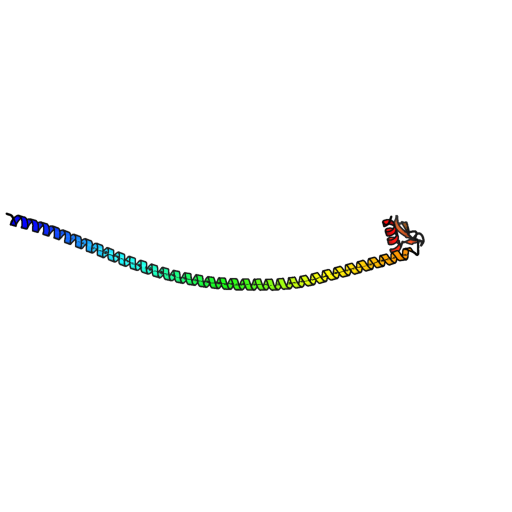U A 1 113 ? 40.949 5.326 -47.916 1.00 96.50 113 LEU A O 1
ATOM 963 N N . GLN A 1 114 ? 40.469 3.716 -46.428 1.00 95.69 114 GLN A N 1
ATOM 964 C CA . GLN A 1 114 ? 41.848 3.281 -46.245 1.00 95.69 114 GLN A CA 1
ATOM 965 C C . GLN A 1 114 ? 42.380 2.561 -47.490 1.00 95.69 114 GLN A C 1
ATOM 967 O O . GLN A 1 114 ? 43.499 2.859 -47.911 1.00 95.69 114 GLN A O 1
ATOM 972 N N . GLU A 1 115 ? 41.592 1.684 -48.107 1.00 95.94 115 GLU A N 1
ATOM 973 C CA . GLU A 1 115 ? 41.934 1.006 -49.360 1.00 95.94 115 GLU A CA 1
ATOM 974 C C . GLU A 1 115 ? 42.144 2.015 -50.492 1.00 95.94 115 GLU A C 1
ATOM 976 O O . GLU A 1 115 ? 43.215 2.040 -51.102 1.00 95.94 115 GLU A O 1
ATOM 981 N N . ALA A 1 116 ? 41.208 2.949 -50.691 1.00 94.00 116 ALA A N 1
ATOM 982 C CA . ALA A 1 116 ? 41.338 4.006 -51.694 1.00 94.00 116 ALA A CA 1
ATOM 983 C C . ALA A 1 116 ? 42.599 4.866 -51.475 1.00 94.00 116 ALA A C 1
ATOM 985 O O . ALA A 1 116 ? 43.303 5.229 -52.425 1.00 94.00 116 ALA A O 1
ATOM 986 N N . ARG A 1 117 ? 42.936 5.174 -50.212 1.00 90.50 117 ARG A N 1
ATOM 987 C CA . ARG A 1 117 ? 44.191 5.864 -49.864 1.00 90.50 117 ARG A CA 1
ATOM 988 C C . ARG A 1 117 ? 45.417 5.022 -50.225 1.00 90.50 117 ARG A C 1
ATOM 990 O O . ARG A 1 117 ? 46.377 5.573 -50.767 1.00 90.50 117 ARG A O 1
ATOM 997 N N . GLN A 1 118 ? 45.409 3.721 -49.939 1.00 91.00 118 GLN A N 1
ATOM 998 C CA . GLN A 1 118 ? 46.515 2.814 -50.261 1.00 91.00 118 GLN A CA 1
ATOM 999 C C . GLN A 1 118 ? 46.713 2.663 -51.774 1.00 91.00 118 GLN A C 1
ATOM 1001 O O . GLN A 1 118 ? 47.849 2.745 -52.251 1.00 91.00 118 GLN A O 1
ATOM 1006 N N . GLU A 1 119 ? 45.635 2.510 -52.542 1.00 90.38 119 GLU A N 1
ATOM 1007 C CA . GLU A 1 119 ? 45.690 2.448 -54.004 1.00 90.38 119 GLU A CA 1
ATOM 1008 C C . GLU A 1 119 ? 46.242 3.738 -54.606 1.00 90.38 119 GLU A C 1
ATOM 1010 O O . GLU A 1 119 ? 47.157 3.694 -55.435 1.00 90.38 119 GLU A O 1
ATOM 1015 N N . LEU A 1 120 ? 45.765 4.896 -54.137 1.00 85.56 120 LEU A N 1
ATOM 1016 C CA . LEU A 1 120 ? 46.281 6.193 -54.564 1.00 85.56 120 LEU A CA 1
ATOM 1017 C C . LEU A 1 120 ? 47.786 6.306 -54.283 1.00 85.56 120 LEU A C 1
ATOM 1019 O O . LEU A 1 120 ? 48.552 6.710 -55.160 1.00 85.56 120 LEU A O 1
ATOM 1023 N N . ILE A 1 121 ? 48.237 5.906 -53.088 1.00 82.19 121 ILE A N 1
ATOM 1024 C CA . ILE A 1 121 ? 49.664 5.868 -52.740 1.00 82.19 121 ILE A CA 1
ATOM 1025 C C . ILE A 1 121 ? 50.432 4.947 -53.695 1.00 82.19 121 ILE A C 1
ATOM 1027 O O . ILE A 1 121 ? 51.484 5.349 -54.195 1.00 82.19 121 ILE A O 1
ATOM 1031 N N . LYS A 1 122 ? 49.923 3.747 -53.996 1.00 83.75 122 LYS A N 1
ATOM 1032 C CA . LYS A 1 122 ? 50.564 2.790 -54.911 1.00 83.75 122 LYS A CA 1
ATOM 1033 C C . LYS A 1 122 ? 50.710 3.360 -56.321 1.00 83.75 122 LYS A C 1
ATOM 1035 O O . LYS A 1 122 ? 51.810 3.307 -56.876 1.00 83.75 122 LYS A O 1
ATOM 1040 N N . VAL A 1 123 ? 49.649 3.952 -56.878 1.00 80.25 123 VAL A N 1
ATOM 1041 C CA . VAL A 1 123 ? 49.689 4.633 -58.183 1.00 80.25 123 VAL A CA 1
ATOM 1042 C C . VAL A 1 123 ? 50.752 5.730 -58.159 1.00 80.25 123 VAL A C 1
ATOM 1044 O O . VAL A 1 123 ? 51.661 5.719 -58.989 1.00 80.25 123 VAL A O 1
ATOM 1047 N N . MET A 1 124 ? 50.734 6.600 -57.147 1.00 69.88 124 MET A N 1
ATOM 1048 C CA . MET A 1 124 ? 51.710 7.687 -57.014 1.00 69.88 124 MET A CA 1
ATOM 1049 C C . MET A 1 124 ? 53.159 7.196 -56.846 1.00 69.88 124 MET A C 1
ATOM 1051 O O . MET A 1 124 ? 54.080 7.830 -57.361 1.00 69.88 124 MET A O 1
ATOM 1055 N N . VAL A 1 125 ? 53.389 6.086 -56.134 1.00 68.69 125 VAL A N 1
ATOM 1056 C CA . VAL A 1 125 ? 54.722 5.484 -55.956 1.00 68.69 125 VAL A CA 1
ATOM 1057 C C . VAL A 1 125 ? 55.206 4.814 -57.241 1.00 68.69 125 VAL A C 1
ATOM 1059 O O . VAL A 1 125 ? 56.372 4.975 -57.587 1.00 68.69 125 VAL A O 1
ATOM 1062 N N . SER A 1 126 ? 54.342 4.117 -57.979 1.00 65.38 126 SER A N 1
ATOM 1063 C CA . SER A 1 126 ? 54.701 3.511 -59.271 1.00 65.38 126 SER A CA 1
ATOM 1064 C C . SER A 1 126 ? 55.010 4.562 -60.349 1.00 65.38 126 SER A C 1
ATOM 1066 O O . SER A 1 126 ? 55.933 4.393 -61.146 1.00 65.38 126 SER A O 1
ATOM 1068 N N . GLU A 1 127 ? 54.337 5.715 -60.303 1.00 58.94 127 GLU A N 1
ATOM 1069 C CA . GLU A 1 127 ? 54.601 6.857 -61.184 1.00 58.94 127 GLU A CA 1
ATOM 1070 C C . GLU A 1 127 ? 55.914 7.601 -60.844 1.00 58.94 127 GLU A C 1
ATOM 1072 O O . GLU A 1 127 ? 56.384 8.421 -61.639 1.00 58.94 127 GLU A O 1
ATOM 1077 N N . LYS A 1 128 ? 56.574 7.293 -59.707 1.00 51.84 128 LYS A N 1
ATOM 1078 C CA . LYS A 1 128 ? 57.922 7.815 -59.382 1.00 51.84 128 LYS A CA 1
ATOM 1079 C C . LYS A 1 128 ? 58.963 7.457 -60.444 1.00 51.84 128 LYS A C 1
ATOM 1081 O O . LYS A 1 128 ? 59.970 8.153 -60.544 1.00 51.84 128 LYS A O 1
ATOM 1086 N N . VAL A 1 129 ? 58.742 6.395 -61.221 1.00 48.31 129 VAL A N 1
ATOM 1087 C CA . VAL A 1 129 ? 59.750 5.873 -62.152 1.00 48.31 129 VAL A CA 1
ATOM 1088 C C . VAL A 1 129 ? 59.764 6.615 -63.493 1.00 48.31 129 VAL A C 1
ATOM 1090 O O . VAL A 1 129 ? 60.780 6.574 -64.178 1.00 48.31 129 VAL A O 1
ATOM 1093 N N . THR A 1 130 ? 58.713 7.352 -63.881 1.00 51.09 130 THR A N 1
ATOM 1094 C CA . THR A 1 130 ? 58.607 7.782 -65.289 1.00 51.09 130 THR A CA 1
ATOM 1095 C C . THR A 1 130 ? 58.744 9.267 -65.609 1.00 51.09 130 THR A C 1
ATOM 1097 O O . THR A 1 130 ? 59.112 9.546 -66.748 1.00 51.09 130 THR A O 1
ATOM 1100 N N . ARG A 1 131 ? 58.545 10.256 -64.717 1.00 54.28 131 ARG A N 1
ATOM 1101 C CA . ARG A 1 131 ? 58.746 11.682 -65.103 1.00 54.28 131 ARG A CA 1
ATOM 1102 C C . ARG A 1 131 ? 59.165 12.585 -63.936 1.00 54.28 131 ARG A C 1
ATOM 1104 O O . ARG A 1 131 ? 58.331 13.003 -63.139 1.00 54.28 131 ARG A O 1
ATOM 1111 N N . GLN A 1 132 ? 60.436 12.999 -63.888 1.00 57.53 132 GLN A N 1
ATOM 1112 C CA . GLN A 1 132 ? 60.857 14.160 -63.088 1.00 57.53 132 GLN A CA 1
ATOM 1113 C C . GLN A 1 132 ? 60.190 15.430 -63.655 1.00 57.53 132 GLN A C 1
ATOM 1115 O O . GLN A 1 132 ? 60.616 15.986 -64.671 1.00 57.53 132 GLN A O 1
ATOM 1120 N N . ALA A 1 133 ? 59.088 15.862 -63.041 1.00 60.06 133 ALA A N 1
ATOM 1121 C CA . ALA A 1 133 ? 58.418 17.120 -63.356 1.00 60.06 133 ALA A CA 1
ATOM 1122 C C . ALA A 1 133 ? 59.045 18.261 -62.536 1.00 60.06 133 ALA A C 1
ATOM 1124 O O . ALA A 1 133 ? 59.175 18.164 -61.316 1.00 60.06 133 ALA A O 1
ATOM 1125 N N . LYS A 1 134 ? 59.440 19.355 -63.200 1.00 73.12 134 LYS A N 1
ATOM 1126 C CA . LYS A 1 134 ? 60.018 20.548 -62.560 1.00 73.12 134 LYS A CA 1
ATOM 1127 C C . LYS A 1 134 ? 58.875 21.464 -62.108 1.00 73.12 134 LYS A C 1
ATOM 1129 O O . LYS A 1 134 ? 58.494 22.394 -62.818 1.00 73.12 134 LYS A O 1
ATOM 1134 N N . ILE A 1 135 ? 58.266 21.126 -60.973 1.00 82.25 135 ILE A N 1
ATOM 1135 C CA . ILE A 1 135 ? 57.151 21.879 -60.380 1.00 82.25 135 ILE A CA 1
ATOM 1136 C C . ILE A 1 135 ? 57.694 22.985 -59.469 1.00 82.25 135 ILE A C 1
ATOM 1138 O O . ILE A 1 135 ? 58.635 22.761 -58.709 1.00 82.25 135 ILE A O 1
ATOM 1142 N N . GLY A 1 136 ? 57.093 24.172 -59.529 1.00 82.31 136 GLY A N 1
ATOM 1143 C CA . GLY A 1 136 ? 57.396 25.281 -58.622 1.00 82.31 136 GLY A CA 1
ATOM 1144 C C . GLY A 1 136 ? 56.259 26.302 -58.560 1.00 82.31 136 GLY A C 1
ATOM 1145 O O . GLY A 1 136 ? 55.244 26.151 -59.237 1.00 82.31 136 GLY A O 1
ATOM 1146 N N . VAL A 1 137 ? 56.424 27.352 -57.758 1.00 87.50 137 VAL A N 1
ATOM 1147 C CA . VAL A 1 137 ? 55.430 28.430 -57.627 1.00 87.50 137 VAL A CA 1
ATOM 1148 C C . VAL A 1 137 ? 55.645 29.473 -58.729 1.00 87.50 137 VAL A C 1
ATOM 1150 O O . VAL A 1 137 ? 56.755 29.973 -58.899 1.00 87.50 137 VAL A O 1
ATOM 1153 N N . LYS A 1 138 ? 54.589 29.825 -59.472 1.00 90.19 138 LYS A N 1
ATOM 1154 C CA . LYS A 1 138 ? 54.588 30.903 -60.476 1.00 90.19 138 LYS A CA 1
ATOM 1155 C C . LYS A 1 138 ? 53.587 31.984 -60.075 1.00 90.19 138 LYS A C 1
ATOM 1157 O O . LYS A 1 138 ? 52.431 31.680 -59.790 1.00 90.19 138 LYS A O 1
ATOM 1162 N N . LYS A 1 139 ? 54.022 33.247 -60.097 1.00 91.50 139 LYS A N 1
ATOM 1163 C CA . LYS A 1 139 ? 53.151 34.410 -59.884 1.00 91.50 139 LYS A CA 1
ATOM 1164 C C . LYS A 1 139 ? 52.480 34.808 -61.201 1.00 91.50 139 LYS A C 1
ATOM 1166 O O . LYS A 1 139 ? 53.152 34.994 -62.215 1.00 91.50 139 LYS A O 1
ATOM 1171 N N . MET A 1 140 ? 51.160 34.905 -61.187 1.00 88.69 140 MET A N 1
ATOM 1172 C CA . MET A 1 140 ? 50.332 35.273 -62.331 1.00 88.69 140 MET A CA 1
ATOM 1173 C C . 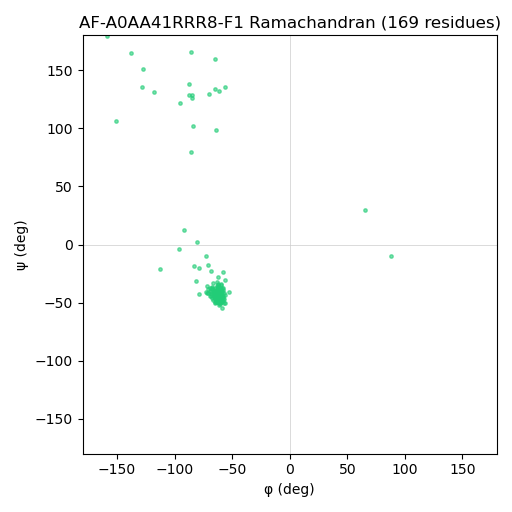MET A 1 140 ? 50.205 36.795 -62.467 1.00 88.69 140 MET A C 1
ATOM 1175 O O . MET A 1 140 ? 50.525 37.546 -61.547 1.00 88.69 140 MET A O 1
ATOM 1179 N N . ARG A 1 141 ? 49.720 37.267 -63.624 1.00 85.75 141 ARG A N 1
ATOM 1180 C CA . ARG A 1 141 ? 49.550 38.708 -63.903 1.00 85.75 141 ARG A CA 1
ATOM 1181 C C . ARG A 1 141 ? 48.561 39.399 -62.954 1.00 85.75 141 ARG A C 1
ATOM 1183 O O . ARG A 1 141 ? 48.727 40.577 -62.677 1.00 85.75 141 ARG A O 1
ATOM 1190 N N . ASN A 1 142 ? 47.585 38.660 -62.427 1.00 84.44 142 ASN A N 1
ATOM 1191 C CA . ASN A 1 142 ? 46.641 39.109 -61.395 1.00 84.44 142 ASN A CA 1
ATOM 1192 C C . ASN A 1 142 ? 47.230 39.068 -59.964 1.00 84.44 142 ASN A C 1
ATOM 1194 O O . ASN A 1 142 ? 46.518 39.347 -59.008 1.00 84.44 142 ASN A O 1
ATOM 1198 N N . GLY A 1 143 ? 48.504 38.688 -59.797 1.00 86.69 143 GLY A N 1
ATOM 1199 C CA . GLY A 1 143 ? 49.177 38.577 -58.499 1.00 86.69 143 GLY A CA 1
ATOM 1200 C C . GLY A 1 143 ? 49.034 37.221 -57.796 1.00 86.69 143 GLY A C 1
ATOM 1201 O O . GLY A 1 143 ? 49.766 36.977 -56.837 1.00 86.69 143 GLY A O 1
ATOM 1202 N N . GLU A 1 144 ? 48.169 36.329 -58.286 1.00 87.81 144 GLU A N 1
ATOM 1203 C CA . GLU A 1 144 ? 47.923 34.997 -57.718 1.00 87.81 144 GLU A CA 1
ATOM 1204 C C . GLU A 1 144 ? 49.174 34.106 -57.826 1.00 87.81 144 GLU A C 1
ATOM 1206 O O . GLU A 1 144 ? 49.814 34.035 -58.879 1.00 87.81 144 GLU A O 1
ATOM 1211 N N . GLN A 1 145 ? 49.534 33.412 -56.746 1.00 89.75 145 GLN A N 1
ATOM 1212 C CA . GLN A 1 145 ? 50.594 32.404 -56.764 1.00 89.75 145 GLN A CA 1
ATOM 1213 C C . GLN A 1 145 ? 49.978 31.024 -56.964 1.00 89.75 145 GLN A C 1
ATOM 1215 O O . GLN A 1 145 ? 49.170 30.584 -56.152 1.00 89.75 145 GLN A O 1
ATOM 1220 N N . VAL A 1 146 ? 50.382 30.323 -58.023 1.00 89.44 146 VAL A N 1
ATOM 1221 C CA . VAL A 1 146 ? 49.902 28.964 -58.303 1.00 89.44 146 VAL A CA 1
ATOM 1222 C C . VAL A 1 146 ? 51.066 28.011 -58.517 1.00 89.44 146 VAL A C 1
ATOM 1224 O O . VAL A 1 146 ? 52.134 28.405 -58.995 1.00 89.44 146 VAL A O 1
ATOM 1227 N N . LEU A 1 147 ? 50.858 26.737 -58.191 1.00 88.38 147 LEU A N 1
ATOM 1228 C CA . LEU A 1 147 ? 51.801 25.691 -58.568 1.00 88.38 147 LEU A CA 1
ATOM 1229 C C . LEU A 1 147 ? 51.735 25.472 -60.080 1.00 88.38 147 LEU A C 1
ATOM 1231 O O . LEU A 1 147 ? 50.664 25.325 -60.676 1.00 88.38 147 LEU A O 1
ATOM 1235 N N . TRP A 1 148 ? 52.902 25.489 -60.710 1.00 88.00 148 TRP A N 1
ATOM 1236 C CA . TRP A 1 148 ? 53.047 25.476 -62.155 1.00 88.00 148 TRP A CA 1
ATOM 1237 C C . TRP A 1 148 ? 53.996 24.367 -62.584 1.00 88.00 148 TRP A C 1
ATOM 1239 O O . TRP A 1 148 ? 55.077 24.201 -62.009 1.00 88.00 148 TRP A O 1
ATOM 1249 N N . ASN A 1 149 ? 53.606 23.630 -63.624 1.00 86.31 149 ASN A N 1
ATOM 1250 C CA . ASN A 1 149 ? 54.510 22.715 -64.296 1.00 86.31 149 ASN A CA 1
ATOM 1251 C C . ASN A 1 149 ? 55.317 23.509 -65.330 1.00 86.31 149 ASN A C 1
ATOM 1253 O O . ASN A 1 149 ? 54.832 23.845 -66.412 1.00 86.31 149 ASN A O 1
ATOM 1257 N N . PHE A 1 150 ? 56.570 23.820 -64.994 1.00 84.25 150 PHE A N 1
ATOM 1258 C CA . PHE A 1 150 ? 57.456 24.589 -65.873 1.00 84.25 150 PHE A CA 1
ATOM 1259 C C . PHE A 1 150 ? 57.924 23.806 -67.098 1.00 84.25 150 PHE A C 1
ATOM 1261 O O . PHE A 1 150 ? 58.367 24.418 -68.064 1.00 84.25 150 PHE A O 1
ATOM 1268 N N . ARG A 1 151 ? 57.810 22.475 -67.080 1.00 81.69 151 ARG A N 1
ATOM 1269 C CA . ARG A 1 151 ? 58.140 21.623 -68.224 1.00 81.69 151 ARG A CA 1
ATOM 1270 C C . ARG A 1 151 ? 57.029 21.633 -69.269 1.00 81.69 151 ARG A C 1
ATOM 1272 O O . ARG A 1 151 ? 57.320 21.706 -70.453 1.00 81.69 151 ARG A O 1
ATOM 1279 N N . GLU A 1 152 ? 55.775 21.561 -68.833 1.00 81.00 152 GLU A N 1
ATOM 1280 C CA . GLU A 1 152 ? 54.613 21.494 -69.732 1.00 81.00 152 GLU A CA 1
ATOM 1281 C C . GLU A 1 152 ? 53.962 22.858 -69.991 1.00 81.00 152 GLU A C 1
ATOM 1283 O O . GLU A 1 152 ? 53.027 22.959 -70.779 1.00 81.00 152 GLU A O 1
ATOM 1288 N N . GLY A 1 153 ? 54.436 23.921 -69.333 1.00 85.75 153 GLY A N 1
ATOM 1289 C CA . GLY A 1 153 ? 53.941 25.275 -69.568 1.00 85.75 153 GLY A CA 1
ATOM 1290 C C . GLY A 1 153 ? 52.475 25.467 -69.170 1.00 85.75 153 GLY A C 1
ATOM 1291 O O . GLY A 1 153 ? 51.799 26.306 -69.759 1.00 85.75 153 GLY A O 1
ATOM 1292 N N . LYS A 1 154 ? 51.986 24.718 -68.173 1.00 87.75 154 LYS A N 1
ATOM 1293 C CA . LYS A 1 154 ? 50.586 24.747 -67.716 1.00 87.75 154 LYS A CA 1
ATOM 1294 C C . LYS A 1 154 ? 50.472 24.726 -66.185 1.00 87.75 154 LYS A C 1
ATOM 1296 O O . LYS A 1 154 ? 51.446 24.417 -65.490 1.00 87.75 154 LYS A O 1
ATOM 1301 N N . ARG A 1 155 ? 49.284 25.061 -65.649 1.00 87.25 155 ARG A N 1
ATOM 1302 C CA . ARG A 1 155 ? 48.992 24.915 -64.205 1.00 87.25 155 ARG A CA 1
ATOM 1303 C C . ARG A 1 155 ? 49.234 23.460 -63.808 1.00 87.25 155 ARG A C 1
ATOM 1305 O O . ARG A 1 155 ? 48.845 22.562 -64.552 1.00 87.25 155 ARG A O 1
ATOM 1312 N N . ALA A 1 156 ? 49.896 23.249 -62.672 1.00 85.75 156 ALA A N 1
ATOM 1313 C CA . ALA A 1 156 ? 50.163 21.901 -62.194 1.00 85.75 156 ALA A CA 1
ATOM 1314 C C . ALA A 1 156 ? 48.831 21.179 -61.946 1.00 85.75 156 ALA A C 1
ATOM 1316 O O . ALA A 1 156 ? 47.918 21.730 -61.329 1.00 85.75 156 ALA A O 1
ATOM 1317 N N . SER A 1 157 ? 48.723 19.958 -62.453 1.00 83.12 157 SER A N 1
ATOM 1318 C CA . SER A 1 157 ? 47.600 19.067 -62.170 1.00 83.12 157 SER A CA 1
ATOM 1319 C C . SER A 1 157 ? 47.575 18.683 -60.691 1.00 83.12 157 SER A C 1
ATOM 1321 O O . SER A 1 157 ? 48.597 18.741 -60.004 1.00 83.12 157 SER A O 1
ATOM 1323 N N . LEU A 1 158 ? 46.415 18.244 -60.197 1.00 78.56 158 LEU A N 1
ATOM 1324 C CA . LEU A 1 158 ? 46.259 17.799 -58.811 1.00 78.56 158 LEU A CA 1
ATOM 1325 C C . LEU A 1 158 ? 47.300 16.727 -58.432 1.00 78.56 158 LEU A C 1
ATOM 1327 O O . LEU A 1 158 ? 47.915 16.811 -57.372 1.00 78.56 158 LEU A O 1
ATOM 1331 N N . THR A 1 159 ? 47.583 15.789 -59.338 1.00 74.56 159 THR A N 1
ATOM 1332 C CA . THR A 1 159 ? 48.600 14.744 -59.156 1.00 74.56 159 THR A CA 1
ATOM 1333 C C . THR A 1 159 ? 50.011 15.321 -58.996 1.00 74.56 159 THR A C 1
ATOM 1335 O O . THR A 1 159 ? 50.776 14.883 -58.138 1.00 74.56 159 THR A O 1
ATOM 1338 N N . GLU A 1 160 ? 50.367 16.336 -59.785 1.00 77.00 160 GLU A N 1
ATOM 1339 C CA . GLU A 1 160 ? 51.668 17.015 -59.699 1.00 77.00 160 GLU A CA 1
ATOM 1340 C C . GLU A 1 160 ? 51.794 17.871 -58.434 1.00 77.00 160 GLU A C 1
ATOM 1342 O O . GLU A 1 160 ? 52.860 17.906 -57.818 1.00 77.00 160 GLU A O 1
ATOM 1347 N N . VAL A 1 161 ? 50.705 18.532 -58.028 1.00 79.50 161 VAL A N 1
ATOM 1348 C CA . VAL A 1 161 ? 50.621 19.316 -56.788 1.00 79.50 161 VAL A CA 1
ATOM 1349 C C . VAL A 1 161 ? 50.818 18.420 -55.567 1.00 79.50 161 VAL A C 1
ATOM 1351 O O . VAL A 1 161 ? 51.659 18.721 -54.720 1.00 79.50 161 VAL A O 1
ATOM 1354 N N . ILE A 1 162 ? 50.097 17.299 -55.495 1.00 74.25 162 ILE A N 1
ATOM 1355 C CA . ILE A 1 162 ? 50.210 16.334 -54.394 1.00 74.25 162 ILE A CA 1
ATOM 1356 C C . ILE A 1 162 ? 51.629 15.747 -54.342 1.00 74.25 162 ILE A C 1
ATOM 1358 O O . ILE A 1 162 ? 52.242 15.726 -53.272 1.00 74.25 162 ILE A O 1
ATOM 1362 N N . ARG A 1 163 ? 52.212 15.362 -55.490 1.00 71.75 163 ARG A N 1
ATOM 1363 C CA . ARG A 1 163 ? 53.610 14.889 -55.563 1.00 71.75 163 ARG A CA 1
ATOM 1364 C C . ARG A 1 163 ? 54.614 15.920 -55.046 1.00 71.75 163 ARG A C 1
ATOM 1366 O O . ARG A 1 163 ? 55.531 15.561 -54.307 1.00 71.75 163 ARG A O 1
ATOM 1373 N N . PHE A 1 164 ? 54.461 17.188 -55.430 1.00 75.69 164 PHE A N 1
ATOM 1374 C CA . PHE A 1 164 ? 55.338 18.268 -54.976 1.00 75.69 164 PHE A CA 1
ATOM 1375 C C . PHE A 1 164 ? 55.300 18.434 -53.448 1.00 75.69 164 PHE A C 1
ATOM 1377 O O . PHE A 1 164 ? 56.354 18.584 -52.830 1.00 75.69 164 PHE A O 1
ATOM 1384 N N . GLN A 1 165 ? 54.117 18.341 -52.831 1.00 73.75 165 GLN A N 1
ATOM 1385 C CA . GLN A 1 165 ? 53.968 18.443 -51.374 1.00 73.75 165 GLN A CA 1
ATOM 1386 C C . GLN A 1 165 ? 54.523 17.215 -50.631 1.00 73.75 165 GLN A C 1
ATOM 1388 O O . GLN A 1 165 ? 55.242 17.375 -49.6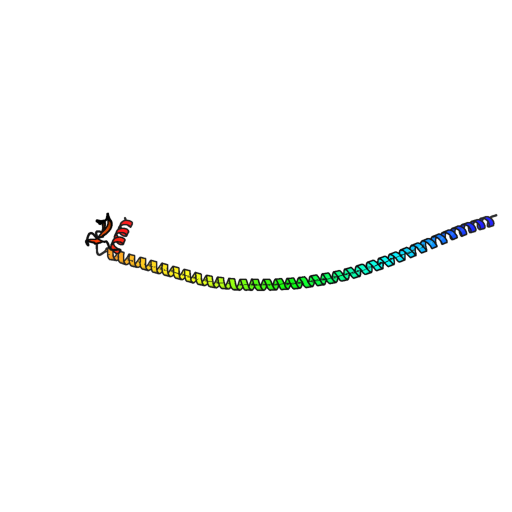47 1.00 73.75 165 GLN A O 1
ATOM 1393 N N . LEU A 1 166 ? 54.284 15.995 -51.127 1.00 67.69 166 LEU A N 1
ATOM 1394 C CA . LEU A 1 166 ? 54.809 14.762 -50.517 1.00 67.69 166 LEU A CA 1
ATOM 1395 C C . LEU A 1 166 ? 56.346 14.698 -50.529 1.00 67.69 166 LEU A C 1
ATOM 1397 O O . LEU A 1 166 ? 56.961 14.318 -49.536 1.00 67.69 166 LEU A O 1
ATOM 1401 N N . ASN A 1 167 ? 56.990 15.109 -51.627 1.00 67.31 167 ASN A N 1
ATOM 1402 C CA . ASN A 1 167 ? 58.457 15.168 -51.709 1.00 67.31 167 ASN A CA 1
ATOM 1403 C C . ASN A 1 167 ? 59.067 16.248 -50.799 1.00 67.31 167 ASN A C 1
ATOM 1405 O O . ASN A 1 167 ? 60.245 16.164 -50.460 1.00 67.31 167 ASN A O 1
ATOM 1409 N N . ARG A 1 168 ? 58.283 17.266 -50.422 1.00 66.56 168 ARG A N 1
ATOM 1410 C CA . ARG A 1 168 ? 58.687 18.312 -49.477 1.00 66.56 168 ARG A CA 1
ATOM 1411 C C . ARG A 1 168 ? 58.551 17.864 -48.019 1.00 66.56 168 ARG A C 1
ATOM 1413 O O . ARG A 1 168 ? 59.343 18.312 -47.207 1.00 66.56 168 ARG A O 1
ATOM 1420 N N . ALA A 1 169 ? 57.586 16.995 -47.710 1.00 57.88 169 ALA A N 1
ATOM 1421 C CA . ALA A 1 169 ? 57.372 16.444 -46.368 1.00 57.88 169 ALA A CA 1
ATOM 1422 C C . ALA A 1 169 ? 58.349 15.308 -45.989 1.00 57.88 169 ALA A C 1
ATOM 1424 O O . ALA A 1 169 ? 58.521 15.032 -44.810 1.00 57.88 169 ALA A O 1
ATOM 1425 N N . ASN A 1 170 ? 58.990 14.660 -46.973 1.00 55.03 170 ASN A N 1
ATOM 1426 C CA . ASN A 1 170 ? 60.004 13.607 -46.775 1.00 55.03 170 ASN A CA 1
ATOM 1427 C C . ASN A 1 170 ? 61.461 14.136 -46.720 1.00 55.03 170 ASN A C 1
ATOM 1429 O O . ASN A 1 170 ? 62.397 13.347 -46.857 1.00 55.03 170 ASN A O 1
ATOM 1433 N N . LYS A 1 171 ? 61.661 15.453 -46.599 1.00 48.66 171 LYS A N 1
ATOM 1434 C CA . LYS A 1 171 ? 62.961 16.119 -46.401 1.00 48.66 171 LYS A CA 1
ATOM 1435 C C . LYS A 1 171 ? 63.02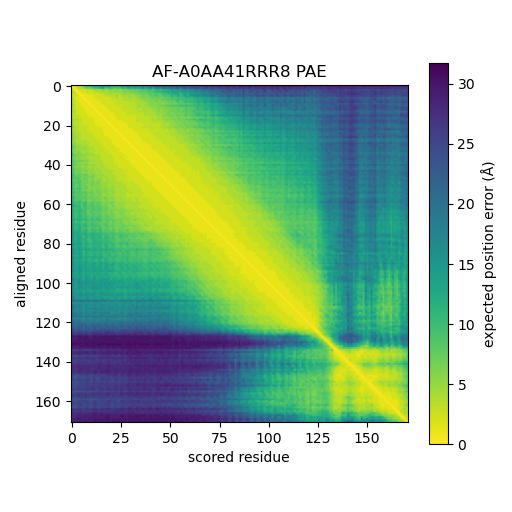8 16.694 -44.998 1.00 48.66 171 LYS A C 1
ATOM 1437 O O . LYS A 1 171 ? 64.143 16.670 -44.442 1.00 48.66 171 LYS A O 1
#

Secondary structure (DSSP, 8-state):
-HHHHHHHHHHHHHHHHHHHHHHHHHHHHHHHHHHHHHHHHHHHHHHHHHHHHHHHHHHHHHHHHHHHHHHHHHHHHHHHHHHHHHHHHHHHHHHHHHHHHHHHHHHHHHHHHHHHHHHHHHHHHHGGGT----EEEEE-TTS-EEEEETTTTEEPPHHHHHHHHHHHHT-

Mean predicted aligned error: 12.72 Å

Foldseek 3Di:
DVVVVVVVVVVVVVVVVVVVVVVVVVVVVVVVVVVVVVVVVVVVVVVVVVVVVVVVVVVVVVVVVVVVVVVVVVVVVVVVVVVVVVVVVVVVVVVVVVVVVVVVVVVVVVVVVVVVVVVLVVVLVVCVPPDDFPWDWDQDPVRDIAIDRPVVRGGDDPSRVVNVVVVVVVD

Sequence (171 aa):
MELRSEFEFLKQEKIQLGMDVVLLKKRKSELKTDFQFLQDEKNNLHSDIELFNKEKDKLQSDIEFLNEEKAEFIRSVTSDVNESFYEREKMITEIKEMNQTLVAKERFYTEELQEARQELIKVMVSEKVTRQAKIGVKKMRNGEQVLWNFREGKRASLTEVIRFQLNRANK

Solvent-accessible surface area (backbone atoms only — not comparable to full-atom values): 9514 Å² total; per-residue (Å²): 118,63,72,62,52,54,53,53,48,52,52,51,51,53,52,51,54,52,53,51,54,53,52,50,53,52,52,53,52,51,52,53,50,53,52,50,52,52,52,52,51,52,52,50,55,52,52,51,52,54,52,51,51,55,52,50,54,49,53,51,51,53,52,53,52,53,52,51,54,50,51,50,51,51,52,51,53,52,50,58,51,50,54,54,48,51,55,50,52,52,52,51,52,56,50,52,54,52,50,53,51,50,54,52,51,53,51,49,56,52,49,54,52,49,50,54,50,51,50,52,49,50,54,58,57,63,52,69,79,76,65,96,74,59,65,46,81,42,75,44,97,88,66,51,74,42,59,25,25,68,79,78,75,42,75,44,48,73,71,55,49,52,51,55,53,54,64,59,72,76,108